Protein AF-A0A2W5ZL65-F1 (afdb_monomer)

Solvent-accessible surface area (backbone atoms only — not comparable to full-atom values): 5690 Å² total; per-residue (Å²): 133,83,80,83,63,80,57,59,49,76,50,72,32,84,58,73,87,51,44,79,40,73,45,78,40,72,46,76,96,47,51,66,42,37,32,14,29,32,83,85,28,78,44,50,46,52,72,83,73,36,72,76,48,27,53,62,21,32,34,42,36,50,46,83,65,103,56,74,46,79,45,76,45,19,58,66,27,89,73,61,41,67,60,98,84,42,76,54,68,53,54,79,85,130

Mean predicted aligned error: 4.36 Å

Sequence (94 aa):
MSNNGVKQIVIRHVFGSKANQIEHISLAGVNEITIGRDPKSNRAFDSSRDDVVSRRHAVIRVVRGDRISLRLPDLGSNNGTFHNGERIMAEMAS

pLDDT: mean 91.52, std 11.39, range [41.38, 98.12]

Secondary structure (DSSP, 8-state):
-------EEEEE--SSTTTT-EEEEE-TT-SEEEEESSTTSTEEPPTTT-TTS-SS-EEEEEEESSSEEEE--B-S-SS--EETTEEPPBPPP-

Structure (mmCIF, N/CA/C/O backbone):
data_AF-A0A2W5ZL65-F1
#
_entry.id   AF-A0A2W5ZL65-F1
#
loop_
_atom_site.group_PDB
_atom_site.id
_atom_site.type_symbol
_atom_site.label_atom_id
_atom_site.label_alt_id
_atom_site.label_comp_id
_atom_site.label_asym_id
_atom_site.label_entity_id
_atom_site.label_seq_id
_atom_site.pdbx_PDB_ins_code
_atom_site.Cartn_x
_atom_site.Cartn_y
_atom_site.Cartn_z
_atom_site.occupancy
_atom_site.B_iso_or_equiv
_atom_site.auth_seq_id
_atom_site.auth_comp_id
_atom_site.auth_asym_id
_atom_site.auth_atom_id
_atom_site.pdbx_PDB_model_num
ATOM 1 N N . MET A 1 1 ? -10.432 5.832 32.292 1.00 41.38 1 MET A N 1
ATOM 2 C CA . MET A 1 1 ? -9.173 5.595 31.550 1.00 41.38 1 MET A CA 1
ATOM 3 C C . MET A 1 1 ? -9.466 5.810 30.073 1.00 41.38 1 MET A C 1
ATOM 5 O O . MET A 1 1 ? -10.156 4.994 29.480 1.00 41.38 1 MET A O 1
ATOM 9 N N . SER A 1 2 ? -9.078 6.951 29.499 1.00 45.31 2 SER A N 1
ATOM 10 C CA . SER A 1 2 ? -9.332 7.245 28.083 1.00 45.31 2 SER A CA 1
ATOM 11 C C . SER A 1 2 ? -8.479 6.320 27.215 1.00 45.31 2 SER A C 1
ATOM 13 O O . SER A 1 2 ? -7.254 6.428 27.229 1.00 45.31 2 SER A O 1
ATOM 15 N N . ASN A 1 3 ? -9.113 5.398 26.489 1.00 49.00 3 ASN A N 1
ATOM 16 C CA . ASN A 1 3 ? -8.433 4.541 25.523 1.00 49.00 3 ASN A CA 1
ATOM 17 C C . ASN A 1 3 ? -7.867 5.446 24.418 1.00 49.00 3 ASN A C 1
ATOM 19 O O . ASN A 1 3 ? -8.604 5.936 23.562 1.00 49.00 3 ASN A O 1
ATOM 23 N N . ASN A 1 4 ? -6.571 5.748 24.485 1.00 56.94 4 ASN A N 1
ATOM 24 C CA . ASN A 1 4 ? -5.883 6.624 23.542 1.00 56.94 4 ASN A CA 1
ATOM 25 C C . ASN A 1 4 ? -5.584 5.822 22.262 1.00 56.94 4 ASN A C 1
ATOM 27 O O . ASN A 1 4 ? -4.435 5.540 21.934 1.00 56.94 4 ASN A O 1
ATOM 31 N N . GLY A 1 5 ? -6.648 5.351 21.601 1.00 72.44 5 GLY A N 1
ATOM 32 C CA . GLY A 1 5 ? -6.567 4.485 20.429 1.00 72.44 5 GLY A CA 1
ATOM 33 C C . GLY A 1 5 ? -5.742 5.123 19.313 1.00 72.44 5 GLY A C 1
ATOM 34 O O . GLY A 1 5 ? -5.693 6.346 19.187 1.00 72.44 5 GLY A O 1
ATOM 35 N N . VAL A 1 6 ? -5.087 4.291 18.501 1.00 80.81 6 VAL A N 1
ATOM 36 C CA . VAL A 1 6 ? -4.266 4.738 17.366 1.00 80.81 6 VAL A CA 1
ATOM 37 C C . VAL A 1 6 ? -5.116 5.592 16.417 1.00 80.81 6 VAL A C 1
ATOM 39 O O . VAL A 1 6 ? -6.005 5.083 15.743 1.00 80.81 6 VAL A O 1
ATOM 42 N N . LYS A 1 7 ? -4.865 6.906 16.366 1.00 86.94 7 LYS A N 1
ATOM 43 C CA . LYS A 1 7 ? -5.627 7.842 15.510 1.00 86.94 7 LYS A CA 1
ATOM 44 C C . LYS A 1 7 ? -5.011 8.032 14.129 1.00 86.94 7 LYS A C 1
ATOM 46 O O . LYS A 1 7 ? -5.702 8.434 13.198 1.00 86.94 7 LYS A O 1
ATOM 51 N N . GLN A 1 8 ? -3.716 7.770 14.011 1.00 92.00 8 GLN A N 1
ATOM 52 C CA . GLN A 1 8 ? -2.949 7.976 12.794 1.00 92.00 8 GLN A CA 1
ATOM 53 C C . GLN A 1 8 ? -1.833 6.946 12.675 1.00 92.00 8 GLN A C 1
ATOM 55 O O . GLN A 1 8 ? -1.362 6.423 13.686 1.00 92.00 8 GLN A O 1
ATOM 60 N N . ILE A 1 9 ? -1.389 6.713 11.445 1.00 92.94 9 ILE A N 1
ATOM 61 C CA . ILE A 1 9 ? -0.158 5.980 11.151 1.00 92.94 9 ILE A CA 1
ATOM 62 C C . ILE A 1 9 ? 0.778 6.856 10.332 1.00 92.94 9 ILE A C 1
ATOM 64 O O . ILE A 1 9 ? 0.345 7.788 9.654 1.00 92.94 9 ILE A O 1
ATOM 68 N N . VAL A 1 10 ? 2.065 6.539 10.407 1.00 94.88 10 VAL A N 1
ATOM 69 C CA . VAL A 1 10 ? 3.107 7.193 9.624 1.00 94.88 10 VAL A CA 1
ATOM 70 C C . VAL A 1 10 ? 3.728 6.156 8.704 1.00 94.88 10 VAL A C 1
ATOM 72 O O . VAL A 1 10 ? 4.164 5.105 9.170 1.00 94.88 10 VAL A O 1
ATOM 75 N N . ILE A 1 11 ? 3.784 6.462 7.411 1.00 95.31 11 ILE A N 1
ATOM 76 C CA . ILE A 1 11 ? 4.551 5.687 6.436 1.00 95.31 11 ILE A CA 1
ATOM 77 C C . ILE A 1 11 ? 5.788 6.499 6.080 1.00 95.31 11 ILE A C 1
ATOM 79 O O . ILE A 1 11 ? 5.689 7.588 5.519 1.00 95.31 11 ILE A O 1
ATOM 83 N N . ARG A 1 12 ? 6.960 5.966 6.424 1.00 97.38 12 ARG A N 1
ATOM 84 C CA . ARG A 1 12 ? 8.250 6.499 5.989 1.00 97.38 12 ARG A CA 1
ATOM 85 C C . ARG A 1 12 ? 8.730 5.690 4.795 1.00 97.38 12 ARG A C 1
ATOM 87 O O . ARG A 1 12 ? 8.925 4.482 4.909 1.00 97.38 12 ARG A O 1
ATOM 94 N N . HIS A 1 13 ? 8.967 6.365 3.682 1.00 95.88 13 HIS A N 1
ATOM 95 C CA . HIS A 1 13 ? 9.490 5.741 2.473 1.00 95.88 13 HIS A CA 1
ATOM 96 C C . HIS A 1 13 ? 11.011 5.700 2.530 1.00 95.88 13 HIS A C 1
ATOM 98 O O . HIS A 1 13 ? 11.673 6.737 2.520 1.00 95.88 13 HIS A O 1
ATOM 104 N N . VAL A 1 14 ? 11.569 4.494 2.615 1.00 96.38 14 VAL A N 1
ATOM 105 C CA . VAL A 1 14 ? 13.022 4.290 2.719 1.00 96.38 14 VAL A CA 1
ATOM 106 C C . VAL A 1 14 ? 13.691 4.291 1.340 1.00 96.38 14 VAL A C 1
ATOM 108 O O . VAL A 1 14 ? 14.815 4.763 1.207 1.00 96.38 14 VAL A O 1
ATOM 111 N N . PHE A 1 15 ? 13.000 3.807 0.304 1.00 92.19 15 PHE A N 1
ATOM 112 C CA . PHE A 1 15 ? 13.527 3.669 -1.057 1.00 92.19 15 PHE A CA 1
ATOM 113 C C . PHE A 1 15 ? 12.444 3.933 -2.121 1.00 92.19 15 PHE A C 1
ATOM 115 O O . PHE A 1 15 ? 11.289 4.203 -1.789 1.00 92.19 15 PHE A O 1
ATOM 122 N N . GLY A 1 16 ? 12.824 3.840 -3.401 1.00 91.62 16 GLY A N 1
ATOM 123 C CA . GLY A 1 16 ? 11.923 3.995 -4.549 1.00 91.62 16 GLY A CA 1
ATOM 124 C C . GLY A 1 16 ? 11.665 5.455 -4.923 1.00 91.62 16 GLY A C 1
ATOM 125 O O . GLY A 1 16 ? 12.329 6.364 -4.418 1.00 91.62 16 GLY A O 1
ATOM 126 N N . SER A 1 17 ? 10.691 5.706 -5.804 1.00 94.75 17 SER A N 1
ATOM 127 C CA . SER A 1 17 ? 10.385 7.068 -6.280 1.00 94.75 17 SER A CA 1
ATOM 128 C C . SER A 1 17 ? 9.979 8.045 -5.165 1.00 94.75 17 SER A C 1
ATOM 130 O O . SER A 1 17 ? 10.109 9.260 -5.329 1.00 94.75 17 SER A O 1
ATOM 132 N N . LYS A 1 18 ? 9.515 7.513 -4.027 1.00 94.94 18 LYS A N 1
ATOM 133 C CA . LYS A 1 18 ? 9.075 8.255 -2.840 1.00 94.94 18 LYS A CA 1
ATOM 134 C C . LYS A 1 18 ? 10.120 8.345 -1.728 1.00 94.94 18 LYS A C 1
ATOM 136 O O . LYS A 1 18 ? 9.783 8.811 -0.644 1.00 94.94 18 LYS A O 1
ATOM 141 N N . ALA A 1 19 ? 11.363 7.912 -1.949 1.00 96.06 19 ALA A N 1
ATOM 142 C CA . ALA A 1 19 ? 12.393 7.894 -0.909 1.00 96.06 19 ALA A CA 1
ATOM 143 C C . ALA A 1 19 ? 12.482 9.225 -0.131 1.00 96.06 19 ALA A C 1
ATOM 145 O O . ALA A 1 19 ? 12.402 10.310 -0.710 1.00 96.06 19 ALA A O 1
ATOM 146 N N . ASN A 1 20 ? 12.658 9.123 1.189 1.00 96.94 20 ASN A N 1
ATOM 147 C CA . ASN A 1 20 ? 12.709 10.224 2.160 1.00 96.94 20 ASN A CA 1
ATOM 148 C C . ASN A 1 20 ? 11.387 10.966 2.411 1.00 96.94 20 ASN A C 1
ATOM 150 O O . ASN A 1 20 ? 11.345 11.846 3.272 1.00 96.94 20 ASN A O 1
ATOM 154 N N . GLN A 1 21 ? 10.297 10.600 1.736 1.00 97.25 21 GLN A N 1
ATOM 155 C CA . GLN A 1 21 ? 8.977 11.140 2.050 1.00 97.25 21 GLN A CA 1
ATOM 156 C C . GLN A 1 21 ? 8.406 10.487 3.313 1.00 97.25 21 GLN A C 1
ATOM 158 O O . GLN A 1 21 ? 8.636 9.308 3.608 1.00 97.25 21 GLN A O 1
ATOM 163 N N . ILE A 1 22 ? 7.631 11.271 4.059 1.00 97.12 22 ILE A N 1
ATOM 164 C CA . ILE A 1 22 ? 6.886 10.827 5.235 1.00 97.12 22 ILE A CA 1
ATOM 165 C C . ILE A 1 22 ? 5.424 11.177 5.004 1.00 97.12 22 ILE A C 1
ATOM 167 O O . ILE A 1 22 ? 5.084 12.336 4.778 1.00 97.12 22 ILE A O 1
ATOM 171 N N . GLU A 1 23 ? 4.559 10.177 5.090 1.00 95.56 23 GLU A N 1
ATOM 172 C CA . GLU A 1 23 ? 3.123 10.351 4.942 1.00 95.56 23 GLU A CA 1
ATOM 173 C C . GLU A 1 23 ? 2.416 10.105 6.269 1.00 95.56 23 GLU A C 1
ATOM 175 O O . GLU A 1 23 ? 2.549 9.040 6.873 1.00 95.56 23 GLU A O 1
ATOM 180 N N . HIS A 1 24 ? 1.621 11.082 6.695 1.00 95.12 24 HIS A N 1
ATOM 181 C CA . HIS A 1 24 ? 0.736 10.965 7.847 1.00 95.12 24 HIS A CA 1
ATOM 182 C C . HIS A 1 24 ? -0.651 10.548 7.372 1.00 95.12 24 HIS A C 1
ATOM 184 O O . HIS A 1 24 ? -1.231 11.174 6.484 1.00 95.12 24 HIS A O 1
ATOM 190 N N . ILE A 1 25 ? -1.191 9.482 7.954 1.00 93.88 25 ILE A N 1
ATOM 191 C CA . ILE A 1 25 ? -2.478 8.922 7.546 1.00 93.88 25 ILE A CA 1
ATOM 192 C C . ILE A 1 25 ? -3.414 8.944 8.737 1.00 93.88 25 ILE A C 1
ATOM 194 O O . ILE A 1 25 ? -3.210 8.206 9.700 1.00 93.88 25 ILE A O 1
ATOM 198 N N . SER A 1 26 ? -4.453 9.775 8.661 1.00 93.00 26 SER A N 1
ATOM 199 C CA . SER A 1 26 ? -5.5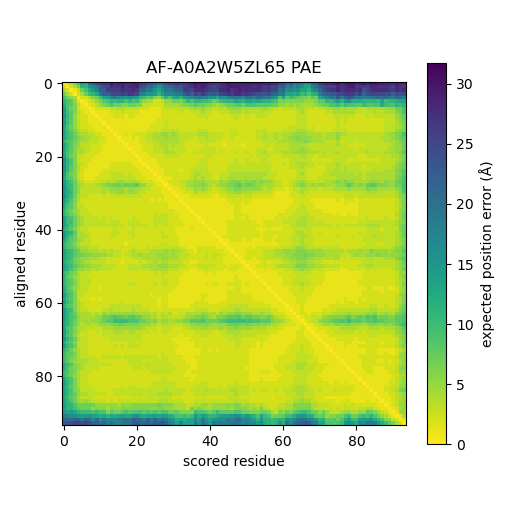63 9.699 9.607 1.00 93.00 26 SER A CA 1
ATOM 200 C C . SER A 1 26 ? -6.280 8.366 9.428 1.00 93.00 26 SER A C 1
ATOM 202 O O . SER A 1 26 ? -6.664 8.003 8.317 1.00 93.00 26 SER A O 1
ATOM 204 N N . LEU A 1 27 ? -6.486 7.650 10.530 1.00 91.75 27 LEU A N 1
ATOM 205 C CA . LEU A 1 27 ? -7.326 6.460 10.545 1.00 91.75 27 LEU A CA 1
ATOM 206 C C . LEU A 1 27 ? -8.798 6.811 10.794 1.00 91.75 27 LEU A C 1
ATOM 208 O O . LEU A 1 27 ? -9.605 5.905 10.946 1.00 91.75 27 LEU A O 1
ATOM 212 N N . ALA A 1 28 ? -9.200 8.080 10.884 1.00 89.94 28 ALA A N 1
ATOM 213 C CA . ALA A 1 28 ? -10.609 8.422 11.085 1.00 89.94 28 ALA A CA 1
ATOM 214 C C . ALA A 1 28 ? -11.439 8.048 9.842 1.00 89.94 28 ALA A C 1
ATOM 216 O O . ALA A 1 28 ? -11.178 8.547 8.754 1.00 89.94 28 ALA A O 1
ATOM 217 N N . GLY A 1 29 ? -12.424 7.154 9.994 1.00 86.81 29 GLY A N 1
ATOM 218 C CA . GLY A 1 29 ? -13.317 6.739 8.899 1.00 86.81 29 GLY A CA 1
ATOM 219 C C . GLY A 1 29 ? -12.676 5.871 7.807 1.00 86.81 29 GLY A C 1
ATOM 220 O O . GLY A 1 29 ? -13.346 5.521 6.843 1.00 86.81 29 GLY A O 1
ATOM 221 N N . VAL A 1 30 ? -11.403 5.493 7.954 1.00 92.00 30 VAL A N 1
ATOM 222 C CA . VAL A 1 30 ? -10.677 4.660 6.985 1.00 92.00 30 VAL A CA 1
ATOM 223 C C . VAL A 1 30 ? -10.655 3.213 7.464 1.00 92.00 30 VAL A C 1
ATOM 225 O O . VAL A 1 30 ? -10.239 2.942 8.591 1.00 92.00 30 VAL A O 1
ATOM 228 N N . ASN A 1 31 ? -11.078 2.282 6.610 1.00 93.44 31 ASN A N 1
ATOM 229 C CA . ASN A 1 31 ? -10.979 0.843 6.880 1.00 93.44 31 ASN A CA 1
ATOM 230 C C . ASN A 1 31 ? -9.913 0.159 6.017 1.00 93.44 31 ASN A C 1
ATOM 232 O O . ASN A 1 31 ? -9.402 -0.892 6.395 1.00 93.44 31 ASN A O 1
ATOM 236 N N . GLU A 1 32 ? -9.530 0.777 4.901 1.00 95.38 32 GLU A N 1
ATOM 237 C CA . GLU A 1 32 ? -8.520 0.266 3.982 1.00 95.38 32 GLU A CA 1
ATOM 238 C C . GLU A 1 32 ? -7.684 1.409 3.403 1.00 95.38 32 GLU A C 1
ATOM 240 O O . GLU A 1 32 ? -8.200 2.488 3.115 1.00 95.38 32 GLU A O 1
ATOM 245 N N . ILE A 1 33 ? -6.387 1.160 3.231 1.00 96.75 33 ILE A N 1
ATOM 246 C CA . ILE A 1 33 ? -5.445 2.056 2.559 1.00 96.75 33 ILE A CA 1
ATOM 247 C C . ILE A 1 33 ? -4.783 1.245 1.449 1.00 96.75 33 ILE A C 1
ATOM 249 O O . ILE A 1 33 ? -3.925 0.401 1.710 1.00 96.75 33 ILE A O 1
ATOM 253 N N . THR A 1 34 ? -5.204 1.469 0.211 1.00 97.50 34 THR A N 1
ATOM 254 C CA . THR A 1 34 ? -4.690 0.744 -0.957 1.00 97.50 34 THR A CA 1
ATOM 255 C C . THR A 1 34 ? -3.316 1.257 -1.380 1.00 97.50 34 THR A C 1
ATOM 257 O O . THR A 1 34 ? -3.060 2.464 -1.370 1.00 97.50 34 THR A O 1
ATOM 260 N N . ILE A 1 35 ? -2.435 0.333 -1.764 1.00 97.81 35 ILE A N 1
ATOM 261 C CA . ILE A 1 35 ? -1.068 0.595 -2.216 1.00 97.81 35 ILE A CA 1
ATOM 262 C C . ILE A 1 35 ? -0.894 -0.009 -3.611 1.00 97.81 35 ILE A C 1
ATOM 264 O O . ILE A 1 35 ? -1.185 -1.190 -3.832 1.00 97.81 35 ILE A O 1
ATOM 268 N N . GLY A 1 36 ? -0.393 0.783 -4.555 1.00 97.81 36 GLY A N 1
ATOM 269 C CA . GLY A 1 36 ? -0.136 0.302 -5.908 1.00 97.81 36 GLY A CA 1
ATOM 270 C C . GLY A 1 36 ? 0.207 1.407 -6.899 1.00 97.81 36 GLY A C 1
ATOM 271 O O . GLY A 1 36 ? 0.219 2.583 -6.552 1.00 97.81 36 GLY A O 1
ATOM 272 N N . ARG A 1 37 ? 0.489 1.029 -8.149 1.00 97.56 37 ARG A N 1
ATOM 273 C CA . ARG A 1 37 ? 0.727 1.973 -9.260 1.00 97.56 37 ARG A CA 1
ATOM 274 C C . ARG A 1 37 ? -0.544 2.518 -9.915 1.00 97.56 37 ARG A C 1
ATOM 276 O O . ARG A 1 37 ? -0.447 3.368 -10.795 1.00 97.56 37 ARG A O 1
ATOM 283 N N . ASP A 1 38 ? -1.729 2.018 -9.560 1.00 97.38 38 ASP A N 1
ATOM 284 C CA . ASP A 1 38 ? -2.974 2.641 -10.018 1.00 97.38 38 ASP A CA 1
ATOM 285 C C . ASP A 1 38 ? -3.088 4.042 -9.386 1.00 97.38 38 ASP A C 1
ATOM 287 O O . ASP A 1 38 ? -3.050 4.127 -8.152 1.00 97.38 38 ASP A O 1
ATOM 291 N N . PRO A 1 39 ? -3.253 5.126 -10.175 1.00 95.81 39 PRO A N 1
ATOM 292 C CA . PRO A 1 39 ? -3.438 6.481 -9.652 1.00 95.81 39 PRO A CA 1
ATOM 293 C C . PRO A 1 39 ? -4.617 6.630 -8.682 1.00 95.81 39 PRO A C 1
ATOM 295 O O . PRO A 1 39 ? -4.660 7.590 -7.918 1.00 95.81 39 PRO A O 1
ATOM 298 N N . LYS A 1 40 ? -5.575 5.694 -8.697 1.00 96.31 40 LYS A N 1
ATOM 299 C CA . LYS A 1 40 ? -6.710 5.650 -7.764 1.00 96.31 40 LYS A CA 1
ATOM 300 C C . LYS A 1 40 ? -6.367 5.036 -6.404 1.00 96.31 40 LYS A C 1
ATOM 302 O O . LYS A 1 40 ? -7.206 5.066 -5.506 1.00 96.31 40 LYS A O 1
ATOM 307 N N . SER A 1 41 ? -5.176 4.462 -6.236 1.00 96.75 41 SER A N 1
ATOM 308 C CA . SER A 1 41 ? -4.739 3.917 -4.948 1.00 96.75 41 SER A CA 1
ATOM 309 C C . SER A 1 41 ? -4.604 5.037 -3.920 1.00 96.75 41 SER A C 1
ATOM 311 O O . SER A 1 41 ? -4.114 6.120 -4.236 1.00 96.75 41 SER A O 1
ATOM 313 N N . ASN A 1 42 ? -4.950 4.772 -2.657 1.00 95.81 42 ASN A N 1
ATOM 314 C CA . ASN A 1 42 ? -4.738 5.743 -1.581 1.00 95.81 42 ASN A CA 1
ATOM 315 C C . ASN A 1 42 ? -3.258 6.120 -1.467 1.00 95.81 42 ASN A C 1
ATOM 317 O O . ASN A 1 42 ? -2.934 7.249 -1.107 1.00 95.81 42 ASN A O 1
ATOM 321 N N . ARG A 1 43 ? -2.364 5.170 -1.750 1.00 95.50 43 ARG A N 1
ATOM 322 C CA . ARG A 1 43 ? -0.918 5.349 -1.864 1.00 95.50 43 ARG A CA 1
ATOM 323 C C . ARG A 1 43 ? -0.472 4.926 -3.255 1.00 95.50 43 ARG A C 1
ATOM 325 O O . ARG A 1 43 ? -0.034 3.797 -3.473 1.00 95.50 43 ARG A O 1
ATOM 332 N N . ALA A 1 44 ? -0.638 5.855 -4.191 1.00 96.25 44 ALA A N 1
ATOM 333 C CA . ALA A 1 44 ? -0.234 5.684 -5.575 1.00 96.25 44 ALA A CA 1
ATOM 334 C C . ALA A 1 44 ? 1.286 5.851 -5.722 1.00 96.25 44 ALA A C 1
ATOM 336 O O . ALA A 1 44 ? 1.833 6.916 -5.428 1.00 96.25 44 ALA A O 1
ATOM 337 N N . PHE A 1 45 ? 1.966 4.803 -6.175 1.00 96.50 45 PHE A N 1
ATOM 338 C CA . PHE A 1 45 ? 3.368 4.829 -6.598 1.00 96.50 45 PHE A CA 1
ATOM 339 C C . PHE A 1 45 ? 3.490 5.316 -8.046 1.00 96.50 45 PHE A C 1
ATOM 341 O O . PHE A 1 45 ? 2.509 5.326 -8.791 1.00 96.50 45 PHE A O 1
ATOM 348 N N . ASP A 1 46 ? 4.677 5.779 -8.427 1.00 96.00 46 ASP A N 1
ATOM 349 C CA . ASP A 1 46 ? 4.901 6.347 -9.751 1.00 96.00 46 ASP A CA 1
ATOM 350 C C . ASP A 1 46 ? 4.787 5.256 -10.825 1.00 96.00 46 ASP A C 1
ATOM 352 O O . ASP A 1 46 ? 5.416 4.198 -10.751 1.00 96.00 46 ASP A O 1
ATOM 356 N N . SER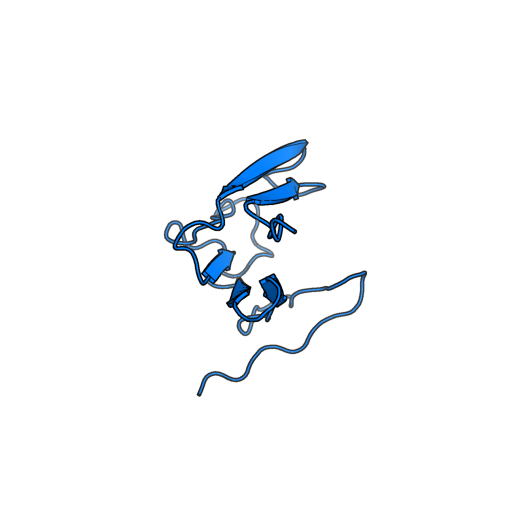 A 1 47 ? 3.951 5.513 -11.833 1.00 92.44 47 SER A N 1
ATOM 357 C CA . SER A 1 47 ? 3.610 4.501 -12.829 1.00 92.44 47 S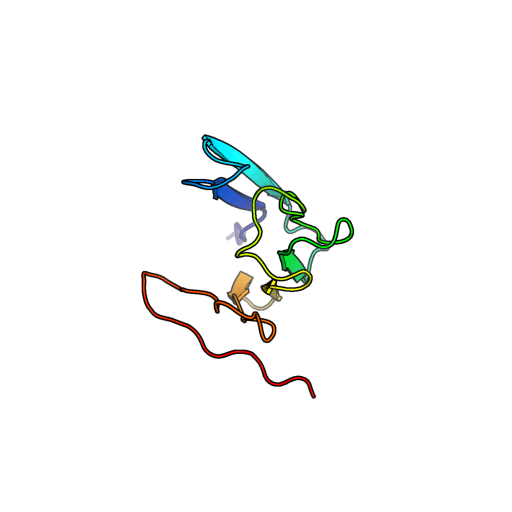ER A CA 1
ATOM 358 C C . SER A 1 47 ? 4.777 4.078 -13.732 1.00 92.44 47 SER A C 1
ATOM 360 O O . SER A 1 47 ? 4.735 2.957 -14.244 1.00 92.44 47 SER A O 1
ATOM 362 N N . SER A 1 48 ? 5.783 4.944 -13.919 1.00 93.06 48 SER A N 1
ATOM 363 C CA . SER A 1 48 ? 6.942 4.723 -14.793 1.00 93.06 48 SER A CA 1
ATOM 364 C C . SER A 1 48 ? 8.230 4.422 -14.026 1.00 93.06 48 SER A C 1
ATOM 366 O O . SER A 1 48 ? 9.121 3.787 -14.583 1.00 93.06 48 SER A O 1
ATOM 368 N N . ARG A 1 49 ? 8.335 4.844 -12.760 1.00 95.81 49 ARG A N 1
ATOM 369 C CA . ARG A 1 49 ? 9.547 4.680 -11.939 1.00 95.81 49 ARG A CA 1
ATOM 370 C C . ARG A 1 49 ? 9.493 3.517 -10.951 1.00 95.81 49 ARG A C 1
ATOM 372 O O . ARG A 1 49 ? 10.551 3.069 -10.527 1.00 95.81 49 ARG A O 1
ATOM 379 N N . ASP A 1 50 ? 8.303 3.040 -10.578 1.00 95.81 50 ASP A N 1
ATOM 380 C CA . ASP A 1 50 ? 8.128 1.953 -9.602 1.00 95.81 50 ASP A CA 1
ATOM 381 C C . ASP A 1 50 ? 7.529 0.694 -10.260 1.00 95.81 50 ASP A C 1
ATOM 383 O O . ASP A 1 50 ? 6.526 0.137 -9.803 1.00 95.81 50 ASP A O 1
ATOM 387 N N . ASP A 1 51 ? 8.115 0.247 -11.371 1.00 95.12 51 ASP A N 1
ATOM 388 C CA . ASP A 1 51 ? 7.634 -0.876 -12.191 1.00 95.12 51 ASP A CA 1
ATOM 389 C C 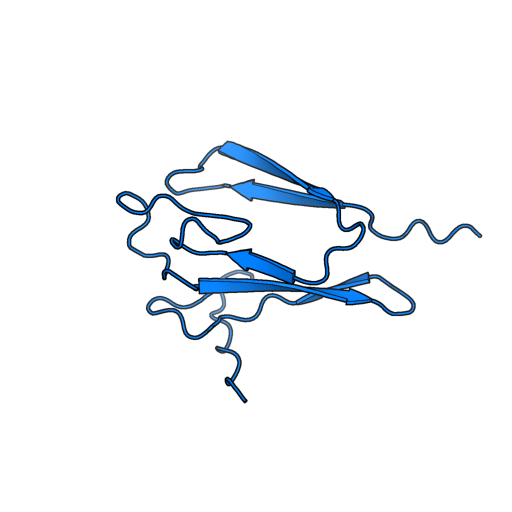. ASP A 1 51 ? 7.417 -2.181 -11.398 1.00 95.12 51 ASP A C 1
ATOM 391 O O . ASP A 1 51 ? 6.439 -2.900 -11.647 1.00 95.12 51 ASP A O 1
ATOM 395 N N . VAL A 1 52 ? 8.231 -2.416 -10.364 1.00 95.94 52 VAL A N 1
ATOM 396 C CA . VAL A 1 52 ? 8.110 -3.548 -9.435 1.00 95.94 52 VAL A CA 1
ATOM 397 C C . VAL A 1 52 ? 6.828 -3.536 -8.590 1.00 95.94 52 VAL A C 1
ATOM 399 O O . VAL A 1 52 ? 6.413 -4.576 -8.071 1.00 95.94 52 VAL A O 1
ATOM 402 N N . VAL A 1 53 ? 6.151 -2.395 -8.461 1.00 97.44 53 VAL A N 1
ATOM 403 C CA . VAL A 1 53 ? 4.906 -2.276 -7.698 1.00 97.44 53 VAL A CA 1
ATOM 404 C C . VAL A 1 53 ? 3.718 -2.572 -8.618 1.00 97.44 53 VAL A C 1
ATOM 406 O O . VAL A 1 53 ? 3.442 -1.811 -9.522 1.00 97.44 53 VAL A O 1
ATOM 409 N N . SER A 1 54 ? 2.952 -3.648 -8.433 1.00 97.88 54 SER A N 1
ATOM 410 C CA . SER A 1 54 ? 1.720 -3.881 -9.216 1.00 97.88 54 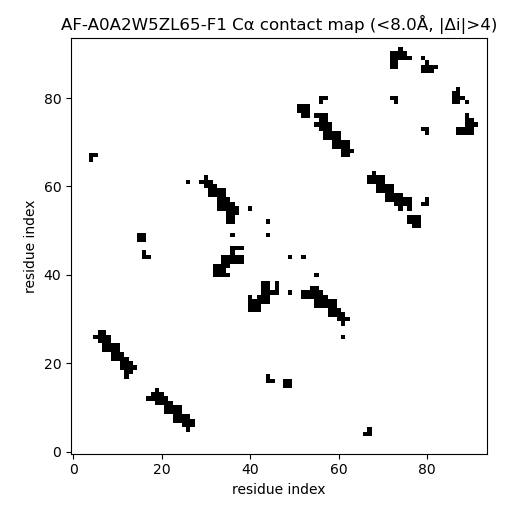SER A CA 1
ATOM 411 C C . SER A 1 54 ? 0.686 -2.738 -9.114 1.00 97.88 54 SER A C 1
ATOM 413 O O . SER A 1 54 ? 0.677 -1.966 -8.156 1.00 97.88 54 SER A O 1
ATOM 415 N N . ARG A 1 55 ? -0.224 -2.626 -10.099 1.00 97.31 55 ARG A N 1
ATOM 416 C CA . ARG A 1 55 ? -1.298 -1.603 -10.098 1.00 97.31 55 ARG A CA 1
ATOM 417 C C . ARG A 1 55 ? -2.155 -1.660 -8.832 1.00 97.31 55 ARG A C 1
ATOM 419 O O . ARG A 1 55 ? -2.378 -0.627 -8.215 1.00 97.31 55 ARG A O 1
ATOM 426 N N . ARG A 1 56 ? -2.569 -2.868 -8.442 1.00 97.06 56 ARG A N 1
ATOM 427 C CA . ARG A 1 56 ? -3.131 -3.204 -7.129 1.00 97.06 56 ARG A CA 1
ATOM 428 C C . ARG A 1 56 ? -2.127 -4.137 -6.462 1.00 97.06 56 ARG A C 1
ATOM 430 O O . ARG A 1 56 ? -1.993 -5.269 -6.909 1.00 97.06 56 ARG A O 1
ATOM 437 N N . HIS A 1 57 ? -1.349 -3.640 -5.504 1.00 98.06 57 HIS A N 1
ATOM 438 C CA . HIS A 1 57 ? -0.228 -4.402 -4.946 1.00 98.06 57 HIS A CA 1
ATOM 439 C C . HIS A 1 57 ? -0.576 -5.005 -3.591 1.00 98.06 57 HIS A C 1
ATOM 441 O O . HIS A 1 57 ? -0.532 -6.215 -3.407 1.00 98.06 57 HIS A O 1
ATOM 447 N N . ALA A 1 58 ? -0.950 -4.145 -2.653 1.00 98.12 58 ALA A N 1
ATOM 448 C CA . ALA A 1 58 ? -1.262 -4.510 -1.284 1.00 98.12 58 ALA A CA 1
ATOM 449 C C . ALA A 1 58 ? -2.322 -3.555 -0.737 1.00 98.12 58 ALA A C 1
ATOM 451 O O . ALA A 1 58 ? -2.637 -2.520 -1.337 1.00 98.12 58 ALA A O 1
ATOM 452 N N . VAL A 1 59 ? -2.860 -3.880 0.428 1.00 97.50 59 VAL A N 1
ATOM 453 C CA . VAL A 1 59 ? -3.738 -2.977 1.171 1.00 97.50 59 VAL A CA 1
ATOM 454 C C . VAL A 1 59 ? -3.384 -3.048 2.644 1.00 97.50 59 VAL A C 1
ATOM 456 O O . VAL A 1 59 ? -3.122 -4.122 3.165 1.00 97.50 59 VAL A O 1
ATOM 459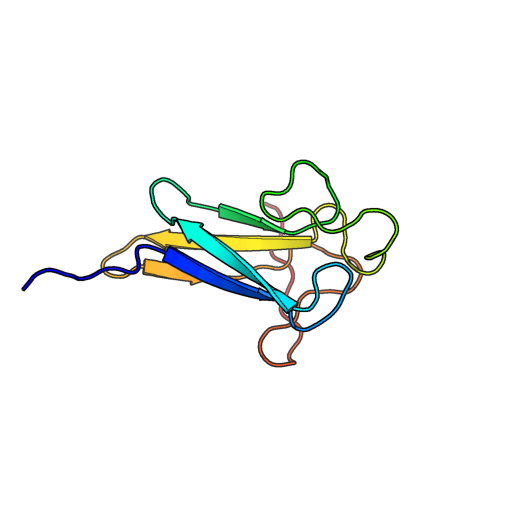 N N . ILE A 1 60 ? -3.372 -1.910 3.332 1.00 96.38 60 ILE A N 1
ATOM 460 C CA . ILE A 1 60 ? -3.370 -1.899 4.795 1.00 96.38 60 ILE A CA 1
ATOM 461 C C . ILE A 1 60 ? -4.828 -1.893 5.239 1.00 96.38 60 ILE A C 1
ATOM 463 O O . ILE A 1 60 ? -5.540 -0.914 5.011 1.00 96.38 60 ILE A O 1
ATOM 467 N N . ARG A 1 61 ? -5.274 -2.969 5.883 1.00 95.75 61 ARG A N 1
ATOM 468 C CA . ARG A 1 61 ? -6.598 -3.048 6.505 1.00 95.75 61 ARG A CA 1
ATOM 469 C C . ARG A 1 61 ? -6.548 -2.589 7.945 1.00 95.75 61 ARG A C 1
ATOM 471 O O . ARG A 1 61 ? -5.715 -3.054 8.721 1.00 95.75 61 ARG A O 1
ATOM 478 N N . VAL A 1 62 ? -7.483 -1.723 8.303 1.00 94.56 62 VAL A N 1
ATOM 479 C CA . VAL A 1 62 ? -7.686 -1.236 9.664 1.00 94.56 62 VAL A CA 1
ATOM 480 C C . VAL A 1 62 ? -8.762 -2.096 10.314 1.00 94.56 62 VAL A C 1
ATOM 482 O O . VAL A 1 62 ? -9.947 -1.966 10.016 1.00 94.56 62 VAL A O 1
ATOM 485 N N . VAL A 1 63 ? -8.352 -2.983 11.215 1.00 92.62 63 VAL A N 1
ATOM 486 C CA . VAL A 1 63 ? -9.267 -3.842 11.971 1.00 92.62 63 VAL A CA 1
ATOM 487 C C . VAL A 1 63 ? -9.621 -3.139 13.277 1.00 92.62 63 VAL A C 1
ATOM 489 O O . VAL A 1 63 ? -8.751 -2.859 14.107 1.00 92.62 63 VAL A O 1
ATOM 492 N N . ARG A 1 64 ? -10.910 -2.837 13.449 1.00 89.38 64 ARG A N 1
ATOM 493 C CA . ARG A 1 64 ? -11.445 -2.130 14.617 1.00 89.38 64 ARG A CA 1
ATOM 494 C C . ARG A 1 64 ? -12.111 -3.119 15.570 1.00 89.38 64 ARG A C 1
ATOM 496 O O . ARG A 1 64 ? -13.102 -3.740 15.210 1.00 89.38 64 ARG A O 1
ATOM 503 N N . GLY A 1 65 ? -11.567 -3.228 16.777 1.00 84.88 65 GLY A N 1
ATOM 504 C CA . GLY A 1 65 ? -12.178 -3.903 17.925 1.00 84.88 65 GLY A CA 1
ATOM 505 C C . GLY A 1 65 ? -11.849 -3.124 19.199 1.00 84.88 65 GLY A C 1
ATOM 506 O O . GLY A 1 65 ? -11.689 -1.904 19.140 1.00 84.88 65 GLY A O 1
ATOM 507 N N . ASP A 1 66 ? -11.644 -3.815 20.321 1.00 85.31 66 ASP A N 1
ATOM 508 C CA . ASP A 1 66 ? -11.209 -3.196 21.591 1.00 85.31 66 ASP A CA 1
ATOM 509 C C . ASP A 1 66 ? -9.913 -2.380 21.446 1.00 85.31 66 ASP A C 1
ATOM 511 O O . ASP A 1 66 ? -9.676 -1.387 22.146 1.00 85.31 66 ASP A O 1
ATOM 515 N N . ARG A 1 67 ? -9.066 -2.794 20.496 1.00 85.44 67 ARG A N 1
ATOM 516 C CA . ARG A 1 67 ? -7.890 -2.064 20.023 1.00 85.44 67 ARG A CA 1
ATOM 517 C C . ARG A 1 67 ? -7.870 -2.052 18.499 1.00 85.44 67 ARG A C 1
ATOM 519 O O . ARG A 1 67 ? -8.333 -2.988 17.849 1.00 85.44 67 ARG A O 1
ATOM 526 N N . ILE A 1 68 ? -7.305 -0.989 17.932 1.00 87.31 68 ILE A N 1
ATOM 527 C CA . ILE A 1 68 ? -7.025 -0.924 16.496 1.00 87.31 68 ILE A CA 1
ATOM 528 C C . ILE A 1 68 ? -5.819 -1.814 16.206 1.00 87.31 68 ILE A C 1
ATOM 530 O O . ILE A 1 68 ? -4.779 -1.680 16.850 1.00 87.31 68 ILE A O 1
ATOM 534 N N . SER A 1 69 ? -5.959 -2.692 15.219 1.00 91.19 69 SER A N 1
ATOM 535 C CA . SER A 1 69 ? -4.851 -3.452 14.641 1.00 91.19 69 SER A CA 1
ATOM 536 C C . SER A 1 69 ? -4.816 -3.262 13.129 1.00 91.19 69 SER A C 1
ATOM 538 O O . SER A 1 69 ? -5.820 -2.902 12.509 1.00 91.19 69 SER A O 1
ATOM 540 N N . LEU A 1 70 ? -3.640 -3.456 12.538 1.00 92.75 70 LEU A N 1
ATOM 541 C CA . LEU A 1 70 ? -3.430 -3.328 11.103 1.00 92.75 70 LEU A CA 1
ATOM 542 C C . LEU A 1 70 ? -3.073 -4.692 10.529 1.00 92.75 70 LEU A C 1
ATOM 544 O O . LEU A 1 70 ? -2.319 -5.448 11.140 1.00 92.75 70 LEU A O 1
ATOM 548 N N . ARG A 1 71 ? -3.589 -4.987 9.341 1.00 94.69 71 ARG A N 1
ATOM 549 C CA . ARG A 1 71 ? -3.148 -6.123 8.529 1.00 94.69 71 ARG A CA 1
ATOM 550 C C . ARG A 1 71 ? -2.637 -5.605 7.198 1.00 94.69 71 ARG A C 1
ATOM 552 O O . ARG A 1 71 ? -3.213 -4.667 6.659 1.00 94.69 71 ARG A O 1
ATOM 559 N N . LEU A 1 72 ? -1.590 -6.227 6.675 1.00 95.88 72 LEU A N 1
ATOM 560 C CA . LEU A 1 72 ? -1.026 -5.923 5.363 1.00 95.88 72 LEU A CA 1
ATOM 561 C C . LEU A 1 72 ? -1.110 -7.183 4.497 1.00 95.88 72 LEU A C 1
ATOM 563 O O . LEU A 1 72 ? -0.150 -7.932 4.465 1.00 95.88 72 LEU A O 1
ATOM 567 N N . PRO A 1 73 ? -2.255 -7.501 3.886 1.00 96.56 73 PRO A N 1
ATOM 568 C CA . PRO A 1 73 ? -2.344 -8.493 2.812 1.00 96.56 73 PRO A CA 1
ATOM 569 C C . PRO A 1 73 ? -1.664 -8.022 1.515 1.00 96.56 73 PRO A C 1
ATOM 571 O O . PRO A 1 73 ? -1.780 -6.860 1.110 1.00 96.56 73 PRO A O 1
ATOM 574 N N . ASP A 1 74 ? -1.034 -8.967 0.819 1.00 98.12 74 ASP A N 1
ATOM 575 C CA . ASP A 1 74 ? -0.718 -8.838 -0.604 1.00 98.12 74 ASP A CA 1
ATOM 576 C C . ASP A 1 74 ? -1.978 -9.127 -1.442 1.00 98.12 74 ASP A C 1
ATOM 578 O O . ASP A 1 74 ? -2.762 -10.010 -1.097 1.00 98.12 74 ASP A O 1
ATOM 582 N N . LEU A 1 75 ? -2.192 -8.383 -2.530 1.00 97.25 75 LEU A N 1
ATOM 583 C CA . LEU A 1 75 ? -3.380 -8.496 -3.390 1.00 97.25 75 LEU A CA 1
ATOM 584 C C . LEU A 1 75 ? -3.117 -9.296 -4.679 1.00 97.25 75 LEU A C 1
ATOM 586 O O . LEU A 1 75 ? -3.737 -9.028 -5.709 1.00 97.25 75 LEU A O 1
ATOM 590 N N . GLY A 1 76 ? -2.185 -10.251 -4.642 1.00 96.62 76 GLY A N 1
ATOM 591 C CA . GLY A 1 76 ? -1.765 -11.015 -5.817 1.00 96.62 76 GLY A CA 1
ATOM 592 C C . GLY A 1 76 ? -0.784 -10.233 -6.684 1.00 96.62 76 GLY A C 1
ATOM 593 O O . GLY A 1 76 ? -0.883 -10.244 -7.910 1.00 96.62 76 GLY A O 1
ATOM 594 N N . SER A 1 77 ? 0.137 -9.503 -6.054 1.00 97.94 77 SER A N 1
ATOM 595 C CA . SER A 1 77 ? 1.117 -8.702 -6.778 1.00 97.94 77 SER A CA 1
ATOM 596 C C . SER A 1 77 ? 2.172 -9.577 -7.470 1.00 97.94 77 SER A C 1
ATOM 598 O O . SER A 1 77 ? 2.563 -10.632 -6.967 1.00 97.94 77 SER A O 1
ATOM 600 N N . ASN A 1 78 ? 2.692 -9.111 -8.612 1.00 97.00 78 ASN A N 1
ATOM 601 C CA . ASN A 1 78 ? 3.675 -9.870 -9.399 1.00 97.00 78 ASN A CA 1
ATOM 602 C C . ASN A 1 78 ? 4.970 -10.162 -8.623 1.00 97.00 78 ASN A C 1
ATOM 604 O O . ASN A 1 78 ? 5.528 -11.247 -8.749 1.00 97.00 78 ASN A O 1
ATOM 608 N N . ASN A 1 79 ? 5.443 -9.206 -7.817 1.00 97.50 79 ASN A N 1
ATOM 609 C CA . ASN A 1 79 ? 6.710 -9.329 -7.084 1.00 97.50 79 ASN A CA 1
ATOM 610 C C . ASN A 1 79 ? 6.522 -9.719 -5.609 1.00 97.50 79 ASN A C 1
ATOM 612 O O . ASN A 1 79 ? 7.486 -10.076 -4.934 1.00 97.50 79 ASN A O 1
ATOM 616 N N . GLY A 1 80 ? 5.280 -9.747 -5.123 1.00 97.88 80 GLY A N 1
ATOM 617 C CA . GLY A 1 80 ? 4.943 -10.026 -3.734 1.00 97.88 80 GLY A CA 1
ATOM 618 C C . GLY A 1 80 ? 5.197 -8.857 -2.785 1.00 97.88 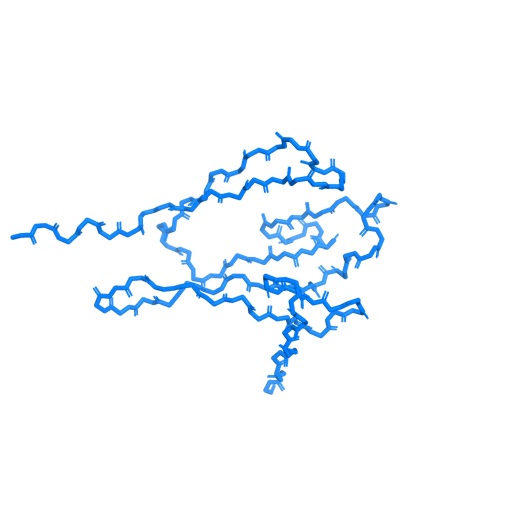80 GLY A C 1
ATOM 619 O O . GLY A 1 80 ? 6.006 -7.966 -3.037 1.00 97.88 80 GLY A O 1
ATOM 620 N N . THR A 1 81 ? 4.531 -8.936 -1.639 1.00 98.00 81 THR A N 1
ATOM 621 C CA . THR A 1 81 ? 4.738 -8.055 -0.490 1.00 98.00 81 THR A CA 1
ATOM 622 C C . THR A 1 81 ? 5.570 -8.772 0.572 1.00 98.00 81 THR A C 1
ATOM 624 O O . THR A 1 81 ? 5.484 -9.993 0.731 1.00 98.00 81 THR A O 1
ATOM 627 N N . PHE A 1 82 ? 6.366 -8.010 1.322 1.00 97.38 82 PHE A N 1
ATOM 628 C CA . PHE A 1 82 ? 7.257 -8.527 2.358 1.00 97.38 82 PHE A CA 1
ATOM 629 C C . PHE A 1 82 ? 6.999 -7.817 3.688 1.00 97.38 82 PHE A C 1
ATOM 631 O O . PHE A 1 82 ? 6.884 -6.591 3.732 1.00 97.38 82 PHE A O 1
ATOM 638 N N . HIS A 1 83 ? 6.944 -8.579 4.776 1.00 96.31 83 HIS A N 1
ATOM 639 C CA . HIS A 1 83 ? 6.862 -8.072 6.141 1.00 96.31 83 HIS A CA 1
ATOM 640 C C . HIS A 1 83 ? 8.109 -8.529 6.899 1.00 96.31 83 HIS A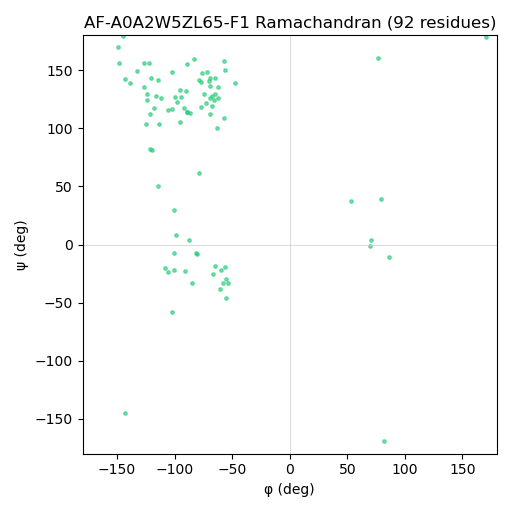 C 1
ATOM 642 O O . HIS A 1 83 ? 8.354 -9.723 7.033 1.00 96.31 83 HIS A O 1
ATOM 648 N N . ASN A 1 84 ? 8.926 -7.575 7.352 1.00 95.81 84 ASN A N 1
ATOM 649 C CA . ASN A 1 84 ? 10.209 -7.835 8.023 1.00 95.81 84 ASN A CA 1
ATOM 650 C C . ASN A 1 84 ? 11.159 -8.759 7.236 1.00 95.81 84 ASN A C 1
ATOM 652 O O . ASN A 1 84 ? 11.869 -9.571 7.816 1.00 95.81 84 ASN A O 1
ATOM 656 N N . GLY A 1 85 ? 11.177 -8.622 5.908 1.00 96.06 85 GLY A N 1
ATOM 657 C CA . GLY A 1 85 ? 12.033 -9.413 5.017 1.00 96.06 85 GLY A CA 1
ATOM 658 C C . GLY A 1 85 ? 11.436 -10.753 4.584 1.00 96.06 85 GLY A C 1
ATOM 659 O O . GLY A 1 85 ? 11.932 -11.350 3.633 1.00 96.06 85 GLY A O 1
ATOM 660 N N . GLU A 1 86 ? 10.338 -11.196 5.195 1.00 97.75 86 GLU A N 1
ATOM 661 C CA . GLU A 1 86 ? 9.653 -12.429 4.811 1.00 97.75 86 GLU A CA 1
ATOM 662 C C . GLU A 1 86 ? 8.496 -12.138 3.856 1.00 97.75 86 GLU A C 1
ATOM 664 O O . GLU A 1 86 ? 7.691 -11.229 4.082 1.00 97.75 86 GLU A O 1
ATOM 669 N N . ARG A 1 87 ? 8.405 -12.909 2.767 1.00 97.00 87 ARG A N 1
ATOM 670 C CA . ARG A 1 87 ? 7.313 -12.775 1.799 1.00 97.00 87 ARG A CA 1
ATOM 671 C C . ARG A 1 87 ? 6.011 -13.243 2.439 1.00 97.00 87 ARG A C 1
ATOM 673 O O . ARG A 1 87 ? 5.921 -14.375 2.906 1.00 97.00 87 ARG A O 1
ATOM 680 N N . ILE A 1 88 ? 4.992 -12.394 2.409 1.00 96.12 88 ILE A N 1
ATOM 681 C CA . ILE A 1 88 ? 3.662 -12.742 2.915 1.00 96.12 88 ILE A CA 1
ATOM 682 C C . ILE A 1 88 ? 2.804 -13.373 1.816 1.00 96.12 88 ILE A C 1
ATOM 684 O O . ILE A 1 88 ? 3.026 -13.156 0.622 1.00 96.12 88 ILE A O 1
ATOM 688 N N . MET A 1 89 ? 1.815 -14.170 2.218 1.00 91.94 89 MET A N 1
ATOM 689 C CA . MET A 1 89 ? 0.873 -14.765 1.275 1.00 91.94 89 MET A CA 1
ATOM 690 C C . MET A 1 89 ? -0.063 -13.705 0.694 1.00 91.94 89 MET A C 1
ATOM 692 O O . MET A 1 89 ? -0.538 -12.818 1.409 1.00 91.94 89 MET A O 1
ATOM 696 N N . ALA A 1 90 ? -0.351 -13.847 -0.600 1.00 92.56 90 ALA A N 1
ATOM 697 C CA . ALA A 1 90 ? -1.459 -13.146 -1.222 1.00 92.56 90 ALA A CA 1
ATOM 698 C C . ALA A 1 90 ? -2.763 -13.598 -0.577 1.00 92.56 90 ALA A C 1
ATOM 700 O O . ALA A 1 90 ? -2.983 -14.791 -0.344 1.00 92.56 90 ALA A O 1
ATOM 701 N N . GLU A 1 91 ? -3.623 -12.636 -0.280 1.00 91.31 91 GLU A N 1
ATOM 702 C CA . GLU A 1 91 ? -4.970 -12.957 0.134 1.00 91.31 91 GLU A CA 1
ATOM 703 C C . GLU A 1 91 ? -5.738 -13.536 -1.050 1.00 91.31 91 GLU A C 1
ATOM 705 O O . GLU A 1 91 ? -5.664 -13.036 -2.175 1.00 91.31 91 GLU A O 1
ATOM 710 N N . MET A 1 92 ? -6.484 -14.604 -0.786 1.00 78.25 92 MET A N 1
ATOM 711 C CA . MET A 1 92 ? -7.342 -15.189 -1.799 1.00 78.25 92 MET A CA 1
ATOM 712 C C . MET A 1 92 ? -8.538 -14.271 -2.029 1.00 78.25 92 MET A C 1
ATOM 714 O O . MET A 1 92 ? -9.286 -13.967 -1.099 1.00 78.25 92 MET A O 1
ATOM 718 N N . ALA A 1 93 ? -8.709 -13.825 -3.273 1.00 63.03 93 ALA A N 1
ATOM 719 C CA . ALA A 1 93 ? -9.948 -13.186 -3.685 1.00 63.03 93 ALA A CA 1
ATOM 720 C C . ALA A 1 93 ? -11.087 -14.206 -3.534 1.00 63.03 93 ALA A C 1
ATOM 722 O O . ALA A 1 93 ? -10.967 -15.336 -4.011 1.00 63.03 93 ALA A O 1
ATOM 723 N N . SER A 1 94 ? -12.130 -13.810 -2.804 1.00 55.53 94 SER A N 1
ATOM 724 C CA . S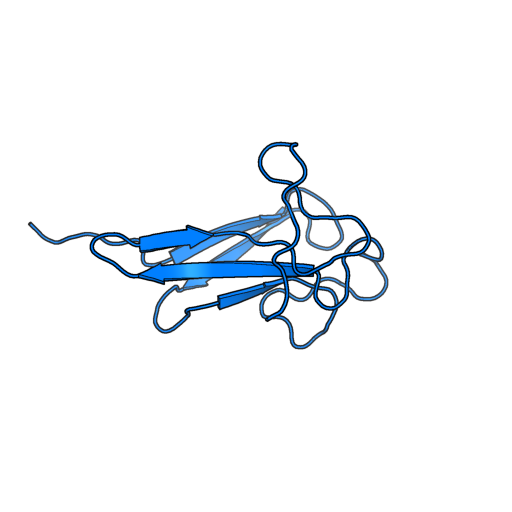ER A 1 94 ? -13.368 -14.580 -2.633 1.00 55.53 94 SER A CA 1
ATOM 725 C C . SER A 1 94 ? -14.169 -14.628 -3.925 1.00 55.53 94 SER A C 1
ATOM 727 O O . SER A 1 94 ? -14.168 -13.595 -4.637 1.00 55.53 94 SER A O 1
#

Nearest PDB structures (foldseek):
  5z56-assembly1_X  TM=8.477E-01  e=6.227E-03  Homo sapiens
  4egx-assembly1_B  TM=6.526E-01  e=5.949E-01  Homo sapiens
  2eh0-assembly1_A  TM=6.269E-01  e=7.074E-01  Homo sapiens
  4ejq-assembly2_D  TM=6.050E-01  e=6.677E-01  Homo sapiens

Radius of gyration: 14.15 Å; Cα contacts (8 Å, |Δi|>4): 178; chains: 1; bounding box: 27×26×46 Å

Foldseek 3Di:
DPPPADQWDWDAACDWPQHRDIDIGGPVVDQKQWDFCQPPGNHHHPVPGPVQGHRGFWMWGFDDDPHTDTDIATQPGPNADDDPNHGDDHDDDD